Protein AF-A0A7S3F108-F1 (afdb_monomer_lite)

Foldseek 3Di:
DDDDDDPPVVVVVVVVVVVVVVVVVPDDDVVVVVVVVVVPLPDDDVRDDDDDDPDDPPPPVVVVVVQVVCVVVQWAFDPDDQWDWDQDPVRDIDIDGPDRDTDHDD

Structure (mmCIF, N/CA/C/O backbone):
data_AF-A0A7S3F108-F1
#
_entry.id   AF-A0A7S3F108-F1
#
loop_
_atom_site.group_PDB
_atom_site.id
_atom_site.type_symbol
_atom_site.label_atom_id
_atom_site.label_alt_id
_atom_site.label_comp_id
_atom_site.label_asym_id
_atom_site.label_entity_id
_atom_site.label_seq_id
_atom_site.pdbx_PDB_ins_code
_atom_site.Cartn_x
_atom_site.Cartn_y
_atom_site.Cartn_z
_atom_site.occupancy
_atom_site.B_iso_or_equiv
_atom_site.auth_seq_id
_atom_site.auth_comp_id
_atom_site.auth_asym_id
_atom_site.auth_atom_id
_atom_site.pdbx_PDB_model_num
ATOM 1 N N . LYS A 1 1 ? 85.884 27.539 -58.999 1.00 38.94 1 LYS A N 1
ATOM 2 C CA . LYS A 1 1 ? 85.352 26.172 -58.741 1.00 38.94 1 LYS A CA 1
ATOM 3 C C . LYS A 1 1 ? 84.506 26.210 -57.467 1.00 38.94 1 LYS A C 1
ATOM 5 O O . LYS A 1 1 ? 85.057 26.456 -56.404 1.00 38.94 1 LYS A O 1
ATOM 10 N N . ARG A 1 2 ? 83.179 26.041 -57.565 1.00 43.88 2 ARG A N 1
ATOM 11 C CA . ARG A 1 2 ? 82.286 25.915 -56.397 1.00 43.88 2 ARG A CA 1
ATOM 12 C C . ARG A 1 2 ? 82.611 24.623 -55.647 1.00 43.88 2 ARG A C 1
ATOM 14 O O . ARG A 1 2 ? 82.575 23.575 -56.280 1.00 43.88 2 ARG A O 1
ATOM 21 N N . LYS A 1 3 ? 82.845 24.683 -54.334 1.00 49.09 3 LYS A N 1
ATOM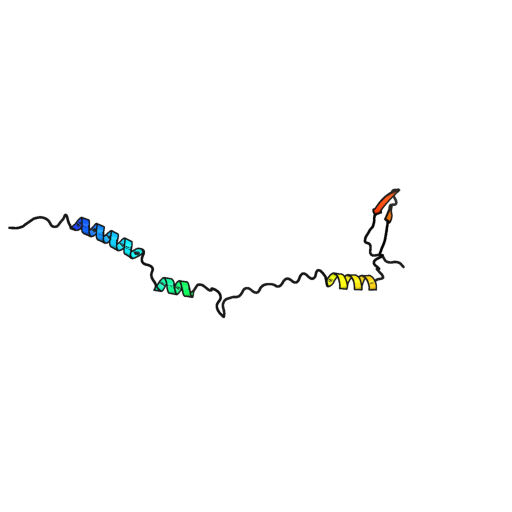 22 C CA . LYS A 1 3 ? 82.533 23.591 -53.395 1.00 49.09 3 LYS A CA 1
ATOM 23 C C . LYS A 1 3 ? 82.324 24.163 -51.994 1.00 49.09 3 LYS A C 1
ATOM 25 O O . LYS A 1 3 ? 83.209 24.859 -51.500 1.00 49.09 3 LYS A O 1
ATOM 30 N N . ARG A 1 4 ? 81.178 23.808 -51.401 1.00 38.59 4 ARG A N 1
ATOM 31 C CA . ARG A 1 4 ? 80.815 23.689 -49.968 1.00 38.59 4 ARG A CA 1
ATOM 32 C C . ARG A 1 4 ? 79.355 24.130 -49.804 1.00 38.59 4 ARG A C 1
ATOM 34 O O . ARG A 1 4 ? 78.974 25.134 -50.380 1.00 38.59 4 ARG A O 1
ATOM 41 N N . CYS A 1 5 ? 78.478 23.448 -49.079 1.00 42.34 5 CYS A N 1
ATOM 42 C CA . CYS A 1 5 ? 78.553 22.214 -48.300 1.00 42.34 5 CYS A CA 1
ATOM 43 C C . CYS A 1 5 ? 77.113 21.675 -48.223 1.00 42.34 5 CYS A C 1
ATOM 45 O O . CYS A 1 5 ? 76.200 22.437 -47.927 1.00 42.34 5 CYS A O 1
ATOM 47 N N . SER A 1 6 ? 76.908 20.383 -48.487 1.00 57.22 6 SER A N 1
ATOM 48 C CA . SER A 1 6 ? 75.578 19.750 -48.588 1.00 57.22 6 SER A CA 1
ATOM 49 C C . SER A 1 6 ? 75.006 19.266 -47.245 1.00 57.22 6 SER A C 1
ATOM 51 O O . SER A 1 6 ? 73.931 18.677 -47.207 1.00 57.22 6 SER A O 1
ATOM 53 N N . SER A 1 7 ? 75.730 19.448 -46.138 1.00 56.47 7 SER A N 1
ATOM 54 C CA . SER A 1 7 ? 75.445 18.759 -44.873 1.00 56.47 7 SER A CA 1
ATOM 55 C C . SER A 1 7 ? 74.524 19.525 -43.920 1.00 56.47 7 SER A C 1
ATOM 57 O O . SER A 1 7 ? 73.864 18.892 -43.104 1.00 56.47 7 SER A O 1
ATOM 59 N N . ALA A 1 8 ? 74.430 20.856 -44.020 1.00 53.69 8 ALA A N 1
ATOM 60 C CA . ALA A 1 8 ? 73.592 21.658 -43.118 1.00 53.69 8 ALA A CA 1
ATOM 61 C C . ALA A 1 8 ? 72.085 21.530 -43.417 1.00 53.69 8 ALA A C 1
ATOM 63 O O . ALA A 1 8 ? 71.275 21.555 -42.496 1.00 53.69 8 ALA A O 1
ATOM 64 N N . GLY A 1 9 ? 71.709 21.339 -44.687 1.00 57.97 9 GLY A N 1
ATOM 65 C CA . GLY A 1 9 ? 70.309 21.141 -45.088 1.00 57.97 9 GLY A CA 1
ATOM 66 C C . GLY A 1 9 ? 69.761 19.753 -44.750 1.00 57.97 9 GLY A C 1
ATOM 67 O O . GLY A 1 9 ? 68.565 19.587 -44.554 1.00 57.97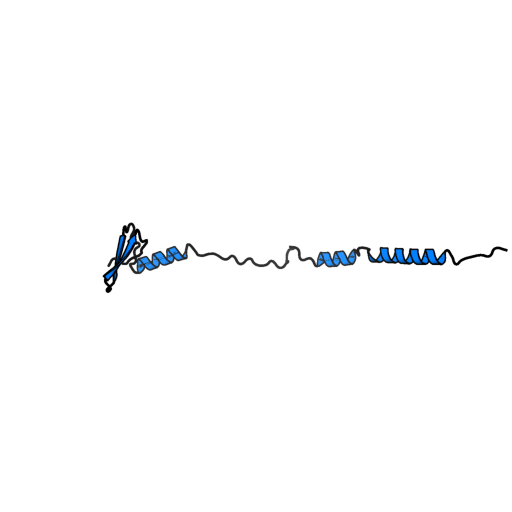 9 GLY A O 1
ATOM 68 N N . HIS A 1 10 ? 70.634 18.756 -44.605 1.00 55.75 10 HIS A N 1
ATOM 69 C CA . HIS A 1 10 ? 70.203 17.373 -44.407 1.00 55.75 10 HIS A CA 1
ATOM 70 C C . HIS A 1 10 ? 69.588 17.149 -43.007 1.00 55.75 10 HIS A C 1
ATOM 72 O O . HIS A 1 10 ? 68.610 16.419 -42.860 1.00 55.75 10 HIS A O 1
ATOM 78 N N . TRP A 1 11 ? 70.093 17.837 -41.975 1.00 48.59 11 TRP A N 1
ATOM 79 C CA . TRP A 1 11 ? 69.572 17.732 -40.603 1.00 48.59 11 TRP A CA 1
ATOM 80 C C . TRP A 1 11 ? 68.226 18.445 -40.404 1.00 48.59 11 TRP A C 1
ATOM 82 O O . TRP A 1 11 ? 67.387 17.988 -39.624 1.00 48.59 11 TRP A O 1
ATOM 92 N N . THR A 1 12 ? 67.992 19.556 -41.109 1.00 68.62 12 THR A N 1
ATOM 93 C CA . THR A 1 12 ? 66.705 20.269 -41.069 1.00 68.62 12 THR A CA 1
ATOM 94 C C . THR A 1 12 ? 65.623 19.487 -41.810 1.00 68.62 12 THR A C 1
ATOM 96 O O . THR A 1 12 ? 64.476 19.442 -41.362 1.00 68.62 12 THR A O 1
ATOM 99 N N . GLU A 1 13 ? 66.003 18.800 -42.884 1.00 69.19 13 GLU A N 1
ATOM 100 C CA . GLU A 1 13 ? 65.115 17.978 -43.699 1.00 69.19 13 GLU A CA 1
ATOM 101 C C . GLU A 1 13 ? 64.654 16.713 -42.963 1.00 69.19 13 GLU A C 1
ATOM 103 O O . GLU A 1 13 ? 63.452 16.447 -42.900 1.00 69.19 13 GLU A O 1
ATOM 108 N N . GLN A 1 14 ? 65.569 16.021 -42.275 1.00 67.44 14 GLN A N 1
ATOM 109 C CA . GLN A 1 14 ? 65.243 14.852 -41.446 1.00 67.44 14 GLN A CA 1
ATOM 110 C C . GLN A 1 14 ? 64.299 15.203 -40.282 1.00 67.44 14 GLN A C 1
ATOM 112 O O . GLN A 1 14 ? 63.350 14.472 -39.982 1.00 67.44 14 GLN A O 1
ATOM 117 N N . ARG A 1 15 ? 64.493 16.362 -39.637 1.00 72.62 15 ARG A N 1
ATOM 118 C CA . ARG A 1 15 ? 63.607 16.825 -38.553 1.00 72.62 15 ARG A CA 1
ATOM 119 C C . ARG A 1 15 ? 62.218 17.218 -39.073 1.00 72.62 15 ARG A C 1
ATOM 121 O O . ARG A 1 15 ? 61.214 16.942 -38.413 1.00 72.62 15 ARG A O 1
ATOM 128 N N . ALA A 1 16 ? 62.145 17.812 -40.265 1.00 73.44 16 ALA A N 1
ATOM 129 C CA . ALA A 1 16 ? 60.886 18.128 -40.941 1.00 73.44 16 ALA A CA 1
ATOM 130 C C . ALA A 1 16 ? 60.143 16.868 -41.424 1.00 73.44 16 ALA A C 1
ATOM 132 O O . ALA A 1 16 ? 58.910 16.846 -41.465 1.00 73.44 16 ALA A O 1
ATOM 133 N N . GLU A 1 17 ? 60.867 15.810 -41.781 1.00 75.00 17 GLU A N 1
ATOM 134 C CA . GLU A 1 17 ? 60.298 14.519 -42.167 1.00 75.00 17 GLU A CA 1
ATOM 135 C C . GLU A 1 17 ? 59.681 13.781 -40.971 1.00 75.00 17 GLU A C 1
ATOM 137 O O . GLU A 1 17 ? 58.537 13.332 -41.050 1.00 75.00 17 GLU A O 1
ATOM 142 N N . LEU A 1 18 ? 60.354 13.775 -39.816 1.00 75.81 18 LEU A N 1
ATOM 143 C CA . LEU A 1 18 ? 59.796 13.241 -38.569 1.00 75.81 18 LEU A CA 1
ATOM 144 C C . LEU A 1 18 ? 58.531 13.990 -38.119 1.00 75.81 18 LEU A C 1
ATOM 146 O O . LEU A 1 18 ? 57.563 13.365 -37.681 1.00 75.81 18 LEU A O 1
ATOM 150 N N . HIS A 1 19 ? 58.496 15.319 -38.264 1.00 74.62 19 HIS A N 1
ATOM 151 C CA . HIS A 1 19 ? 57.302 16.113 -37.957 1.00 74.62 19 HIS A CA 1
ATOM 152 C C . HIS A 1 19 ? 56.142 15.814 -38.929 1.00 74.62 19 HIS A C 1
ATOM 154 O O . HIS A 1 19 ? 54.996 15.667 -38.498 1.00 74.62 19 HIS A O 1
ATOM 160 N N . ARG A 1 20 ? 56.432 15.627 -40.229 1.00 69.88 20 ARG A N 1
ATOM 161 C CA . ARG A 1 20 ? 55.451 15.178 -41.240 1.00 69.88 20 ARG A CA 1
ATOM 162 C C . ARG A 1 20 ? 54.908 13.778 -40.943 1.00 69.88 20 ARG A C 1
ATOM 164 O O . ARG A 1 20 ? 53.701 13.569 -41.038 1.00 69.88 20 ARG A O 1
ATOM 171 N N . LEU A 1 21 ? 55.761 12.838 -40.536 1.00 69.69 21 LEU A N 1
ATOM 172 C CA . LEU A 1 21 ? 55.349 11.487 -40.136 1.00 69.69 21 LEU A CA 1
ATOM 173 C C . LEU A 1 21 ? 54.484 11.502 -38.869 1.00 69.69 21 LEU A C 1
ATOM 175 O O . LEU A 1 21 ? 53.506 10.759 -38.787 1.00 69.69 21 LEU A O 1
ATOM 179 N N . ARG A 1 22 ? 54.779 12.393 -37.913 1.00 68.69 22 ARG A N 1
ATOM 180 C CA . ARG A 1 22 ? 53.972 12.552 -36.696 1.00 68.69 22 ARG A CA 1
ATOM 181 C C . ARG A 1 22 ? 52.592 13.159 -36.954 1.00 68.69 22 ARG A C 1
ATOM 183 O O . ARG A 1 22 ? 51.630 12.756 -36.311 1.00 68.69 22 ARG A O 1
ATOM 190 N N . LEU A 1 23 ? 52.468 14.079 -37.909 1.00 62.53 23 LEU A N 1
ATOM 191 C CA . LEU A 1 23 ? 51.168 14.616 -38.333 1.00 62.53 23 LEU A CA 1
ATOM 192 C C . LEU A 1 23 ? 50.341 13.598 -39.140 1.00 62.53 23 LEU A C 1
ATOM 194 O O . LEU A 1 23 ? 49.115 13.669 -39.158 1.00 62.53 23 LEU A O 1
ATOM 198 N N . ARG A 1 24 ? 50.999 12.613 -39.761 1.00 63.78 24 ARG A N 1
ATOM 199 C CA . ARG A 1 24 ? 50.366 11.553 -40.561 1.00 63.78 24 ARG A CA 1
ATOM 200 C C . ARG A 1 24 ? 49.747 10.430 -39.718 1.00 63.78 24 ARG A C 1
ATOM 202 O O . ARG A 1 24 ? 48.825 9.766 -40.178 1.00 63.78 24 ARG A O 1
ATOM 209 N N . SER A 1 25 ? 50.197 10.227 -38.476 1.00 61.31 25 SER A N 1
ATOM 210 C CA . SER A 1 25 ? 49.635 9.211 -37.567 1.00 61.31 25 SER A CA 1
ATOM 211 C C . SER A 1 25 ? 48.372 9.662 -36.817 1.00 61.31 25 SER A C 1
ATOM 213 O O . SER A 1 25 ? 47.659 8.820 -36.275 1.00 61.31 25 SER A O 1
ATOM 215 N N . GLY A 1 26 ? 48.062 10.964 -36.818 1.00 59.88 26 GLY A N 1
ATOM 216 C CA . GLY A 1 26 ? 46.841 11.540 -36.235 1.00 59.88 26 GLY A CA 1
ATOM 217 C C . GLY A 1 26 ? 45.671 11.693 -37.214 1.00 59.88 26 GLY A C 1
ATOM 218 O O . GLY A 1 26 ? 44.636 12.248 -36.850 1.00 59.88 26 GLY A O 1
ATOM 219 N N . GLN A 1 27 ? 45.815 11.240 -38.463 1.00 68.50 27 GLN A N 1
ATOM 220 C CA . GLN A 1 27 ? 44.757 11.354 -39.466 1.00 68.50 27 GLN A CA 1
ATOM 221 C C . GLN A 1 27 ? 43.623 10.358 -39.188 1.00 68.50 27 GLN A C 1
ATOM 223 O O . GLN A 1 27 ? 43.809 9.140 -39.151 1.00 68.50 27 GLN A O 1
ATOM 228 N N . MET A 1 28 ? 42.421 10.904 -38.995 1.00 68.62 28 MET A N 1
ATOM 229 C CA . MET A 1 28 ? 41.176 10.156 -38.857 1.00 68.62 28 MET A CA 1
ATOM 230 C C . MET A 1 28 ? 40.943 9.296 -40.107 1.00 68.62 28 MET A C 1
ATOM 232 O O . MET A 1 28 ? 40.639 9.801 -41.187 1.00 68.62 28 MET A O 1
ATOM 236 N N . ASN A 1 29 ? 41.083 7.980 -39.955 1.00 79.69 29 ASN A N 1
ATOM 237 C CA . ASN A 1 29 ? 40.856 7.022 -41.032 1.00 79.69 29 ASN A CA 1
ATOM 238 C C . ASN A 1 29 ? 39.348 6.804 -41.210 1.00 79.69 29 ASN A C 1
ATOM 240 O O . ASN A 1 29 ? 38.733 6.093 -40.410 1.00 79.69 29 ASN A O 1
ATOM 244 N N . LYS A 1 30 ? 38.768 7.403 -42.256 1.00 76.31 30 LYS A N 1
ATOM 245 C CA . LYS A 1 30 ? 37.324 7.354 -42.555 1.00 76.31 30 LYS A CA 1
ATOM 246 C C . LYS A 1 30 ? 36.778 5.923 -42.593 1.00 76.31 30 LYS A C 1
ATOM 248 O O . LYS A 1 30 ? 35.794 5.639 -41.927 1.00 76.31 30 LYS A O 1
ATOM 253 N N . GLU A 1 31 ? 37.499 4.994 -43.217 1.00 78.81 31 GLU A N 1
ATOM 254 C CA . GLU A 1 31 ? 37.098 3.580 -43.307 1.00 78.81 31 GLU A CA 1
ATOM 255 C C . GLU A 1 31 ? 36.980 2.880 -41.943 1.00 78.81 31 GLU A C 1
ATOM 257 O O . GLU A 1 31 ? 36.116 2.030 -41.729 1.00 78.81 31 GLU A O 1
ATOM 262 N N . LYS A 1 32 ? 37.869 3.206 -40.995 1.00 78.38 32 LYS A N 1
ATOM 263 C CA . LYS A 1 32 ? 37.816 2.640 -39.638 1.00 78.38 32 LYS A CA 1
ATOM 264 C C . LYS A 1 32 ? 36.654 3.244 -38.855 1.00 78.38 32 LYS A C 1
ATOM 266 O O . LYS A 1 32 ? 35.989 2.531 -38.109 1.00 78.38 32 LYS A O 1
ATOM 271 N N . LEU A 1 33 ? 36.402 4.536 -39.063 1.00 74.94 33 LEU A N 1
ATOM 272 C CA . LEU A 1 33 ? 35.283 5.251 -38.463 1.00 74.94 33 LEU A CA 1
ATOM 273 C C . LEU A 1 33 ? 33.936 4.694 -38.956 1.00 74.94 33 LEU A C 1
ATOM 275 O O . LEU A 1 33 ? 33.051 4.440 -38.146 1.00 74.94 33 LEU A O 1
ATOM 279 N N . GLU A 1 34 ? 33.807 4.429 -40.257 1.00 75.62 34 GLU A N 1
ATOM 280 C CA . GLU A 1 34 ? 32.608 3.850 -40.882 1.00 75.62 34 GLU A CA 1
ATOM 281 C C . GLU A 1 34 ? 32.315 2.432 -40.372 1.00 75.62 34 GLU A C 1
ATOM 283 O O . GLU A 1 34 ? 31.175 2.117 -40.025 1.00 75.62 34 GLU A O 1
ATOM 288 N N . LYS A 1 35 ? 33.349 1.592 -40.227 1.00 77.19 35 LYS A N 1
ATOM 289 C CA . LYS A 1 35 ? 33.213 0.249 -39.632 1.00 77.19 35 LYS A CA 1
ATOM 290 C C . LYS A 1 35 ? 32.749 0.305 -38.175 1.00 77.19 35 LYS A C 1
ATOM 292 O O . LYS A 1 35 ? 31.906 -0.490 -37.769 1.00 77.19 35 LYS A O 1
ATOM 297 N N . MET A 1 36 ? 33.267 1.255 -37.394 1.00 72.94 36 MET A N 1
ATOM 298 C CA . MET A 1 36 ? 32.836 1.456 -36.009 1.00 72.94 36 MET A CA 1
ATOM 299 C C . MET A 1 36 ? 31.405 1.993 -35.930 1.00 72.94 36 MET A C 1
ATOM 301 O O . MET A 1 36 ? 30.628 1.499 -35.117 1.00 72.94 36 MET A O 1
ATOM 305 N N . ALA A 1 37 ? 31.026 2.931 -36.801 1.00 69.00 37 ALA A N 1
ATOM 306 C CA . ALA A 1 37 ? 29.669 3.466 -36.870 1.00 69.00 37 ALA A CA 1
ATOM 307 C C . ALA A 1 37 ? 28.631 2.377 -37.198 1.00 69.00 37 ALA A C 1
ATOM 309 O O . ALA A 1 37 ? 27.578 2.332 -36.567 1.00 69.00 37 ALA A O 1
ATOM 310 N N . ALA A 1 38 ? 28.952 1.443 -38.101 1.00 66.25 38 ALA A N 1
ATOM 311 C CA . ALA A 1 38 ? 28.088 0.302 -38.422 1.00 66.25 38 ALA A CA 1
ATOM 312 C C . ALA A 1 38 ? 27.916 -0.690 -37.251 1.00 66.25 38 ALA A C 1
ATOM 314 O O . ALA A 1 38 ? 26.907 -1.392 -37.164 1.00 66.25 38 ALA A O 1
ATOM 315 N N . GLN A 1 39 ? 28.889 -0.755 -36.337 1.00 66.06 39 GLN A N 1
ATOM 316 C CA . GLN A 1 39 ? 28.862 -1.646 -35.176 1.00 66.06 39 GLN A CA 1
ATOM 317 C C . GLN A 1 39 ? 28.089 -1.059 -33.980 1.00 66.06 39 GLN A C 1
ATOM 319 O O . GLN A 1 39 ? 27.644 -1.816 -33.107 1.00 66.06 39 GLN A O 1
ATOM 324 N N . VAL A 1 40 ? 27.891 0.264 -33.918 1.00 66.69 40 VAL A N 1
ATOM 325 C CA . VAL A 1 40 ? 27.090 0.898 -32.863 1.00 66.69 40 VAL A CA 1
ATOM 326 C C . VAL A 1 40 ? 25.617 0.538 -33.078 1.00 66.69 40 VAL A C 1
ATOM 328 O O . VAL A 1 40 ? 24.904 1.117 -33.891 1.00 66.69 40 VAL A O 1
ATOM 331 N N . ARG A 1 41 ? 25.145 -0.456 -32.320 1.00 63.41 41 ARG A N 1
ATOM 332 C CA . ARG A 1 41 ? 23.762 -0.964 -32.315 1.00 63.41 41 ARG A CA 1
ATOM 333 C C . ARG A 1 41 ? 22.775 0.006 -31.644 1.00 63.41 41 ARG A C 1
ATOM 335 O O . ARG A 1 41 ? 21.975 -0.393 -30.795 1.00 63.41 41 ARG A O 1
ATOM 342 N N . THR A 1 42 ? 22.788 1.280 -32.018 1.00 69.19 42 THR A N 1
ATOM 343 C CA . THR A 1 42 ? 21.788 2.264 -31.586 1.00 69.19 42 THR A CA 1
ATOM 344 C C . THR A 1 42 ? 20.491 2.082 -32.372 1.00 69.19 42 THR A C 1
ATOM 346 O O . THR A 1 42 ? 20.315 2.618 -33.457 1.00 69.19 42 THR A O 1
ATOM 349 N N . GLY A 1 43 ? 19.571 1.298 -31.804 1.00 67.69 43 GLY A N 1
ATOM 350 C CA . GLY A 1 43 ? 18.128 1.521 -31.964 1.00 67.69 43 GLY A CA 1
AT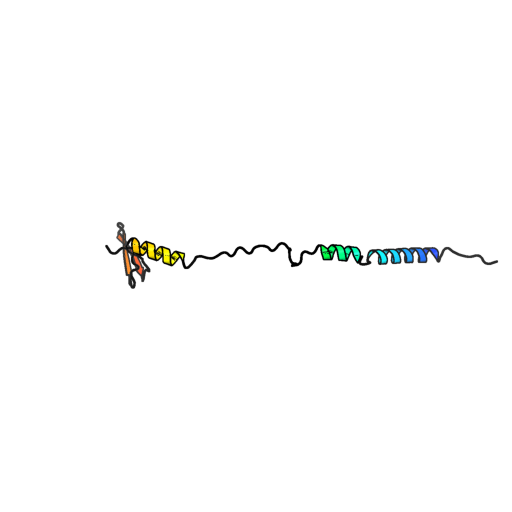OM 351 C C . GLY A 1 43 ? 17.495 1.364 -33.355 1.00 67.69 43 GLY A C 1
ATOM 352 O O . GLY A 1 43 ? 16.507 2.038 -33.621 1.00 67.69 43 GLY A O 1
ATOM 353 N N . GLY A 1 44 ? 18.001 0.480 -34.222 1.00 73.81 44 GLY A N 1
ATOM 354 C CA . GLY A 1 44 ? 17.362 0.132 -35.504 1.00 73.81 44 GLY A CA 1
ATOM 355 C C . GLY A 1 44 ? 16.370 -1.043 -35.430 1.00 73.81 44 GLY A C 1
ATOM 356 O O . GLY A 1 44 ? 16.320 -1.783 -34.442 1.00 73.81 44 GLY A O 1
ATOM 357 N N . LYS A 1 45 ? 15.594 -1.263 -36.503 1.00 63.38 45 LYS A N 1
ATOM 358 C CA . LYS A 1 45 ? 14.697 -2.426 -36.647 1.00 63.38 45 LYS A CA 1
ATOM 359 C C . LYS A 1 45 ? 15.526 -3.720 -36.618 1.00 63.38 45 LYS A C 1
ATOM 361 O O . LYS A 1 45 ? 16.397 -3.910 -37.454 1.00 63.38 45 LYS A O 1
ATOM 366 N N . GLY A 1 46 ? 15.289 -4.574 -35.619 1.00 72.00 46 GLY A N 1
ATOM 367 C CA . GLY A 1 46 ? 16.088 -5.783 -35.363 1.00 72.00 46 GLY A CA 1
ATOM 368 C C . GLY A 1 46 ? 17.192 -5.631 -34.303 1.00 72.00 46 GLY A C 1
ATOM 369 O O . GLY A 1 46 ? 17.823 -6.625 -33.952 1.00 72.00 46 GLY A O 1
ATOM 370 N N . SER A 1 47 ? 17.410 -4.433 -33.740 1.00 73.44 47 SER A N 1
ATOM 371 C CA . SER A 1 47 ? 18.283 -4.269 -32.567 1.00 73.44 47 SER A CA 1
ATOM 372 C C . SER A 1 47 ? 17.679 -4.964 -31.337 1.00 73.44 47 SER A C 1
ATOM 374 O O . SER A 1 47 ? 16.458 -4.961 -31.150 1.00 73.44 47 SER A O 1
ATOM 376 N N . VAL A 1 48 ? 18.527 -5.572 -30.495 1.00 74.44 48 VAL A N 1
ATOM 377 C CA . VAL A 1 48 ? 18.098 -6.326 -29.306 1.00 74.44 48 VAL A CA 1
ATOM 378 C C . VAL A 1 48 ? 17.427 -5.374 -28.320 1.00 74.44 48 VAL A C 1
ATOM 380 O O . VAL A 1 48 ? 18.071 -4.674 -27.539 1.00 74.44 48 VAL A O 1
ATOM 383 N N . ARG A 1 49 ? 16.096 -5.354 -28.339 1.00 74.81 49 ARG A N 1
ATOM 384 C CA . ARG A 1 49 ? 15.304 -4.609 -27.367 1.00 74.81 49 ARG A CA 1
ATOM 385 C C . ARG A 1 49 ? 15.200 -5.427 -26.088 1.00 74.81 49 ARG A C 1
ATOM 387 O O . ARG A 1 49 ? 14.583 -6.492 -26.073 1.00 74.81 49 ARG A O 1
ATOM 394 N N . ARG A 1 50 ? 15.740 -4.907 -24.984 1.00 78.62 50 ARG A N 1
ATOM 395 C CA . ARG A 1 50 ? 15.494 -5.489 -23.660 1.00 78.62 50 ARG A CA 1
ATOM 396 C C . ARG A 1 50 ? 13.988 -5.453 -23.388 1.00 78.62 50 ARG A C 1
ATOM 398 O O . ARG A 1 50 ? 13.387 -4.379 -23.360 1.00 78.62 50 ARG A O 1
ATOM 405 N N . LYS A 1 51 ? 13.362 -6.615 -23.183 1.00 74.06 51 LYS A N 1
ATOM 406 C CA . LYS A 1 51 ? 11.968 -6.659 -22.727 1.00 74.06 51 LYS A CA 1
ATOM 407 C C . LYS A 1 51 ? 11.903 -6.063 -21.320 1.00 74.06 51 LYS A C 1
ATOM 409 O O . LYS A 1 51 ? 12.548 -6.556 -20.397 1.00 74.06 51 LYS A O 1
ATOM 414 N N . LYS A 1 52 ? 11.125 -4.994 -21.152 1.00 75.19 52 LYS A N 1
ATOM 415 C CA . LYS A 1 52 ? 10.773 -4.476 -19.827 1.00 75.19 52 LYS A CA 1
ATOM 416 C C . LYS A 1 52 ? 9.870 -5.511 -19.155 1.00 75.19 52 LYS A C 1
ATOM 418 O O . LYS A 1 52 ? 8.795 -5.804 -19.673 1.00 75.19 52 LYS A O 1
ATOM 423 N N . LYS A 1 53 ? 10.282 -6.046 -18.003 1.00 75.50 53 LYS A N 1
ATOM 424 C CA . LYS A 1 53 ? 9.382 -6.818 -17.139 1.00 75.50 53 LYS A CA 1
ATOM 425 C C . LYS A 1 53 ? 8.371 -5.835 -16.550 1.00 75.50 53 LYS A C 1
ATOM 427 O O . LYS A 1 53 ? 8.727 -5.004 -15.718 1.00 75.50 53 LYS A O 1
ATOM 432 N N . ALA A 1 54 ? 7.131 -5.881 -17.023 1.00 73.62 54 ALA A N 1
ATOM 433 C CA . ALA A 1 54 ? 6.042 -5.126 -16.421 1.00 73.62 54 ALA A CA 1
ATOM 434 C C . ALA A 1 54 ? 5.652 -5.814 -15.106 1.00 73.62 54 ALA A C 1
ATOM 436 O O . ALA A 1 54 ? 4.848 -6.742 -15.093 1.00 73.62 54 ALA A O 1
ATOM 437 N N . ILE A 1 55 ? 6.275 -5.402 -14.002 1.00 77.06 55 ILE A N 1
ATOM 438 C CA . ILE A 1 55 ? 5.925 -5.893 -12.668 1.00 77.06 55 ILE A CA 1
ATOM 439 C C . ILE A 1 55 ? 4.582 -5.262 -12.300 1.00 77.06 55 ILE A C 1
ATOM 441 O O . ILE A 1 55 ? 4.514 -4.073 -11.997 1.00 77.06 55 ILE A O 1
ATOM 445 N N . HIS A 1 56 ? 3.516 -6.053 -12.374 1.00 78.56 56 HIS A N 1
ATOM 446 C CA . HIS A 1 56 ? 2.211 -5.652 -11.867 1.00 78.56 56 HIS A CA 1
ATOM 447 C C . HIS A 1 56 ? 2.243 -5.844 -10.352 1.00 78.56 56 HIS A C 1
ATOM 449 O O . HIS A 1 56 ? 2.381 -6.966 -9.873 1.00 78.56 56 HIS A O 1
ATOM 455 N N . LYS A 1 57 ? 2.177 -4.747 -9.594 1.00 70.94 57 LYS A N 1
ATOM 456 C CA . LYS A 1 57 ? 1.966 -4.818 -8.147 1.00 70.94 57 LYS A CA 1
ATOM 457 C C . LYS A 1 57 ? 0.479 -5.113 -7.929 1.00 70.94 57 LYS A C 1
ATOM 459 O O . LYS A 1 57 ? -0.347 -4.231 -8.144 1.00 70.94 57 LYS A O 1
ATOM 464 N N . THR A 1 58 ? 0.126 -6.341 -7.557 1.00 61.81 58 THR A N 1
ATOM 465 C CA . THR A 1 58 ? -1.262 -6.781 -7.310 1.00 61.81 58 THR A CA 1
ATOM 466 C C . THR A 1 58 ? -1.781 -6.319 -5.943 1.00 61.81 58 THR A C 1
ATOM 468 O O . THR A 1 58 ? -2.429 -7.054 -5.215 1.00 61.81 58 THR A O 1
ATOM 471 N N . THR A 1 59 ? -1.507 -5.076 -5.550 1.00 61.72 59 THR A N 1
ATOM 472 C CA . THR A 1 59 ? -1.773 -4.621 -4.175 1.00 61.72 59 THR A CA 1
ATOM 473 C C . THR A 1 59 ? -3.270 -4.460 -3.862 1.00 61.72 59 THR A C 1
ATOM 475 O O . THR A 1 59 ? -3.641 -4.455 -2.698 1.00 61.72 59 THR A O 1
ATOM 478 N N . THR A 1 60 ? -4.153 -4.360 -4.864 1.00 61.84 60 THR A N 1
ATOM 479 C CA . THR A 1 60 ? -5.578 -4.015 -4.651 1.00 61.84 60 THR A CA 1
ATOM 480 C C . THR A 1 60 ? -6.585 -5.087 -5.076 1.00 61.84 60 THR A C 1
ATOM 482 O O . THR A 1 60 ? -7.715 -5.089 -4.587 1.00 61.84 60 THR A O 1
ATOM 485 N N . THR A 1 61 ? -6.227 -6.009 -5.976 1.00 65.31 61 THR A N 1
ATOM 486 C CA . THR A 1 61 ? -7.117 -7.117 -6.378 1.00 65.31 61 THR A CA 1
ATOM 487 C C . THR A 1 61 ? -7.124 -8.241 -5.358 1.00 65.31 61 THR A C 1
ATOM 489 O O . THR A 1 61 ? -8.168 -8.852 -5.125 1.00 65.31 61 THR A O 1
ATOM 492 N N . ASP A 1 62 ? -5.965 -8.500 -4.756 1.00 72.44 62 ASP A N 1
ATOM 493 C CA . ASP A 1 62 ? -5.799 -9.584 -3.796 1.00 72.44 62 ASP A CA 1
ATOM 494 C C . ASP A 1 62 ? -6.556 -9.262 -2.504 1.00 72.44 62 ASP A C 1
ATOM 496 O O . ASP A 1 62 ? -7.286 -10.113 -2.013 1.00 72.44 62 ASP A O 1
ATOM 500 N N . ASP A 1 63 ? -6.542 -8.006 -2.048 1.00 78.56 63 ASP A N 1
ATOM 501 C CA . ASP A 1 63 ? -7.295 -7.560 -0.868 1.00 78.56 63 ASP A CA 1
ATOM 502 C C . ASP A 1 63 ? -8.815 -7.785 -1.006 1.00 78.56 63 ASP A C 1
ATOM 504 O O . ASP A 1 63 ? -9.456 -8.331 -0.113 1.00 78.56 63 ASP A O 1
ATOM 508 N N . LYS A 1 64 ? -9.406 -7.502 -2.175 1.00 81.44 64 LYS A N 1
ATOM 509 C CA . LYS A 1 64 ? -10.837 -7.775 -2.426 1.00 81.44 64 LYS A CA 1
ATOM 510 C C . LYS A 1 64 ? -11.160 -9.269 -2.430 1.00 81.44 64 LYS A C 1
ATOM 512 O O . LYS A 1 64 ? -12.222 -9.680 -1.962 1.00 81.44 64 LYS A O 1
ATOM 517 N N . ARG A 1 65 ? -10.263 -10.095 -2.977 1.00 82.25 65 ARG A N 1
ATOM 518 C CA . ARG A 1 65 ? -10.425 -11.557 -2.974 1.00 82.25 65 ARG A CA 1
ATOM 519 C C . ARG A 1 65 ? -10.308 -12.110 -1.561 1.00 82.25 65 ARG A C 1
ATOM 521 O O . ARG A 1 65 ? -11.131 -12.932 -1.178 1.00 82.25 65 ARG A O 1
ATOM 528 N N . LEU A 1 66 ? -9.345 -11.617 -0.790 1.00 83.25 66 LEU A N 1
ATOM 529 C CA . LEU A 1 66 ? -9.158 -11.977 0.609 1.00 83.25 66 LEU A CA 1
ATOM 530 C C . LEU A 1 66 ? -10.380 -11.573 1.435 1.00 83.25 66 LEU A C 1
ATOM 532 O O . LEU A 1 66 ? -10.967 -12.434 2.077 1.00 83.25 66 LEU A O 1
ATOM 536 N N . GLN A 1 67 ? -10.857 -10.332 1.328 1.00 82.19 67 GLN A N 1
ATOM 537 C CA . GLN A 1 67 ? -12.081 -9.881 2.001 1.00 82.19 67 GLN A CA 1
ATOM 538 C C . GLN A 1 67 ? -13.298 -10.749 1.658 1.00 82.19 67 GLN A C 1
ATOM 540 O O . GLN A 1 67 ? -14.086 -11.084 2.538 1.00 82.19 67 GLN A O 1
ATOM 545 N N . ASN A 1 68 ? -13.454 -11.156 0.397 1.00 82.50 68 ASN A N 1
ATOM 546 C CA . ASN A 1 68 ? -14.548 -12.041 -0.002 1.00 82.50 68 ASN A CA 1
ATOM 547 C C . ASN A 1 68 ? -14.408 -13.453 0.584 1.00 82.50 68 ASN A C 1
ATOM 549 O O . ASN A 1 68 ? -15.413 -14.058 0.952 1.00 82.50 68 ASN A O 1
ATOM 553 N N . THR A 1 69 ? -13.187 -13.978 0.692 1.00 83.81 69 THR A N 1
ATOM 554 C CA . THR A 1 69 ? -12.926 -15.256 1.365 1.00 83.81 69 THR A CA 1
ATOM 555 C C . THR A 1 69 ? -13.205 -15.160 2.865 1.00 83.81 69 THR A C 1
ATOM 557 O O . THR A 1 69 ? -13.872 -16.037 3.404 1.00 83.81 69 THR A O 1
ATOM 560 N N . LEU A 1 70 ? -12.781 -14.079 3.526 1.00 84.06 70 LEU A N 1
ATOM 561 C CA . LEU A 1 70 ? -13.050 -13.834 4.946 1.00 84.06 70 LEU A CA 1
ATOM 562 C C . LEU A 1 70 ? -14.559 -13.761 5.232 1.00 84.06 70 LEU A C 1
ATOM 564 O O . LEU A 1 70 ? -15.036 -14.449 6.129 1.00 84.06 70 LEU A O 1
ATOM 568 N N . LYS A 1 71 ? -15.328 -13.050 4.395 1.00 81.44 71 LYS A N 1
ATOM 569 C CA . LYS A 1 71 ? -16.800 -13.007 4.490 1.00 81.44 71 LYS A CA 1
ATOM 570 C C . LYS A 1 71 ? -17.448 -14.388 4.368 1.00 81.44 71 LYS A C 1
ATOM 572 O O . LYS A 1 71 ? -18.411 -14.674 5.070 1.00 81.44 71 LYS A O 1
ATOM 577 N N . ARG A 1 72 ? -16.931 -15.261 3.493 1.00 82.19 72 ARG A N 1
ATOM 578 C CA . ARG A 1 72 ? -17.437 -16.642 3.335 1.00 82.19 72 ARG A CA 1
ATOM 579 C C . ARG A 1 72 ? -17.173 -17.512 4.559 1.00 82.19 72 ARG A C 1
ATOM 581 O O . ARG A 1 72 ? -17.967 -18.398 4.841 1.00 82.19 72 ARG A O 1
ATOM 588 N N . LEU A 1 73 ? -16.072 -17.260 5.263 1.00 82.50 73 LEU A N 1
ATOM 589 C CA . LEU A 1 73 ? -15.726 -17.933 6.516 1.00 82.50 73 LEU A CA 1
ATOM 590 C C . LEU A 1 73 ? -16.455 -17.330 7.733 1.00 82.50 73 LEU A C 1
ATOM 592 O O . LEU A 1 73 ? -16.205 -17.761 8.853 1.00 82.50 73 LEU A O 1
ATOM 596 N N . GLY A 1 74 ? -17.342 -16.347 7.527 1.00 79.94 74 GLY A N 1
ATOM 597 C CA . GLY A 1 74 ? -18.101 -15.683 8.591 1.00 79.94 74 GLY A CA 1
ATOM 598 C C . GLY A 1 74 ? -17.358 -14.540 9.289 1.00 79.94 74 GLY A C 1
ATOM 599 O O . GLY A 1 74 ? -17.877 -13.983 10.254 1.00 79.94 74 GLY A O 1
ATOM 600 N N . VAL A 1 75 ? -16.175 -14.162 8.793 1.00 79.06 75 VAL A N 1
ATOM 601 C CA . VAL A 1 75 ? -15.390 -13.048 9.329 1.00 79.06 75 VAL A CA 1
ATOM 602 C C . VAL A 1 75 ? -15.915 -11.744 8.746 1.00 79.06 75 VAL A C 1
ATOM 604 O O . VAL A 1 75 ? -15.703 -11.435 7.569 1.00 79.06 75 VAL A O 1
ATOM 607 N N . ASN A 1 76 ? -16.593 -10.964 9.586 1.00 78.69 76 ASN A N 1
ATOM 608 C CA . ASN A 1 76 ? -17.120 -9.656 9.232 1.00 78.69 76 ASN A CA 1
ATOM 609 C C . ASN A 1 76 ? -16.227 -8.553 9.808 1.00 78.69 76 ASN A C 1
ATOM 611 O O . ASN A 1 76 ? -15.745 -8.621 10.938 1.00 78.69 76 ASN A O 1
ATOM 615 N N . ASN A 1 77 ? -16.011 -7.503 9.019 1.00 73.06 77 ASN A N 1
ATOM 616 C CA . ASN A 1 77 ? -15.369 -6.291 9.518 1.00 73.06 77 ASN A CA 1
ATOM 617 C C . ASN A 1 77 ? -16.393 -5.566 10.389 1.00 73.06 77 ASN A C 1
ATOM 619 O O . ASN A 1 77 ? -17.437 -5.182 9.867 1.00 73.06 77 ASN A O 1
ATOM 623 N N . ILE A 1 78 ? -16.111 -5.397 11.680 1.00 78.44 78 ILE A N 1
ATOM 624 C CA . ILE A 1 78 ? -16.997 -4.688 12.609 1.00 78.44 78 ILE A CA 1
ATOM 625 C C . ILE A 1 78 ? -16.634 -3.197 12.544 1.00 78.44 78 ILE A C 1
ATOM 627 O O . ILE A 1 78 ? -15.545 -2.824 12.991 1.00 78.44 78 ILE A O 1
ATOM 631 N N . PRO A 1 79 ? -17.474 -2.329 11.946 1.00 71.38 79 PRO A N 1
ATOM 632 C CA . PRO A 1 79 ? -17.213 -0.897 11.942 1.00 71.38 79 PRO A CA 1
ATOM 633 C C . PRO A 1 79 ? -17.586 -0.294 13.306 1.00 71.38 79 PRO A C 1
ATOM 635 O O . PRO A 1 79 ? -18.630 -0.628 13.853 1.00 71.38 79 PRO A O 1
ATOM 638 N N . ALA A 1 80 ? -16.755 0.628 13.804 1.00 66.25 80 ALA A N 1
ATOM 639 C CA . ALA A 1 80 ? -16.953 1.403 15.040 1.00 66.25 80 ALA A CA 1
ATOM 640 C C . ALA A 1 80 ? -16.769 0.635 16.366 1.00 66.25 80 ALA A C 1
ATOM 642 O O . ALA A 1 80 ? -17.649 0.619 17.220 1.00 66.25 80 ALA A O 1
ATOM 643 N N . ILE A 1 81 ? -15.586 0.047 16.570 1.00 71.88 81 ILE A N 1
ATOM 644 C CA . ILE A 1 81 ? -15.156 -0.365 17.910 1.00 71.88 81 ILE A CA 1
ATOM 645 C C . ILE A 1 81 ? -14.464 0.830 18.570 1.00 71.88 81 ILE A C 1
ATOM 647 O O . ILE A 1 81 ? -13.460 1.328 18.054 1.00 71.88 81 ILE A O 1
ATOM 651 N N . GLU A 1 82 ? -15.012 1.306 19.685 1.00 75.12 82 GLU A N 1
ATOM 652 C CA . GLU A 1 82 ? -14.390 2.368 20.480 1.00 75.12 82 GLU A CA 1
ATOM 653 C C . GLU A 1 82 ? -13.191 1.803 21.242 1.00 75.12 82 GLU A C 1
ATOM 655 O O . GLU A 1 82 ? -12.088 2.327 21.114 1.00 75.12 82 GLU A O 1
ATOM 660 N N . GLU A 1 83 ? -13.358 0.669 21.931 1.00 76.50 83 GLU A N 1
ATOM 661 C CA . GLU A 1 83 ? -12.323 0.099 22.798 1.00 76.50 83 GLU A CA 1
ATOM 662 C C . GLU A 1 83 ? -12.393 -1.442 22.844 1.00 76.50 83 GLU A C 1
ATOM 664 O O . GLU A 1 83 ? -13.479 -2.024 22.871 1.00 76.50 83 GLU A O 1
ATOM 669 N N . VAL A 1 84 ? -11.237 -2.122 22.871 1.00 80.62 84 VAL A N 1
ATOM 670 C CA . VAL A 1 84 ? -11.132 -3.568 23.167 1.00 80.62 84 VAL A CA 1
ATOM 671 C C . VAL A 1 84 ? -10.199 -3.772 24.348 1.00 80.62 84 VAL A C 1
ATOM 673 O O . VAL A 1 84 ? -9.045 -3.345 24.317 1.00 80.62 84 VAL A O 1
ATOM 676 N N . ASN A 1 85 ? -10.689 -4.494 25.353 1.00 85.81 85 ASN A N 1
ATOM 677 C CA . ASN A 1 85 ? -9.924 -4.869 26.534 1.00 85.81 85 ASN A CA 1
ATOM 678 C C . ASN A 1 85 ? -9.666 -6.375 26.521 1.00 85.81 85 ASN A C 1
ATOM 680 O O . ASN A 1 85 ? -10.597 -7.177 26.484 1.00 85.81 85 ASN A O 1
ATOM 684 N N . LEU A 1 86 ? -8.393 -6.759 26.560 1.00 86.69 86 LEU A N 1
ATOM 685 C CA . LEU A 1 86 ? -7.978 -8.148 26.727 1.00 86.69 86 LEU A CA 1
ATOM 686 C C . LEU A 1 86 ? -7.567 -8.371 28.176 1.00 86.69 86 LEU A C 1
ATOM 688 O O . LEU A 1 86 ? -6.573 -7.803 28.637 1.00 86.69 86 LEU A O 1
ATOM 692 N N . PHE A 1 87 ? -8.305 -9.232 28.864 1.00 90.19 87 PHE A N 1
ATOM 693 C CA . PHE A 1 87 ? -7.965 -9.698 30.201 1.00 90.19 87 PHE A CA 1
ATOM 694 C C . PHE A 1 87 ? -7.105 -10.953 30.084 1.00 90.19 87 PHE A C 1
ATOM 696 O O . PHE A 1 87 ? -7.511 -11.932 29.463 1.00 90.19 87 PHE A O 1
ATOM 703 N N . LYS A 1 88 ? -5.897 -10.912 30.645 1.00 88.88 88 LYS A N 1
ATOM 704 C CA . LYS A 1 88 ? -5.027 -12.086 30.765 1.00 88.88 88 LYS A CA 1
ATOM 705 C C . LYS A 1 88 ? -5.203 -12.733 32.134 1.00 88.88 88 LYS A C 1
ATOM 707 O O . LYS A 1 88 ? -5.444 -12.033 33.114 1.00 88.88 88 LYS A O 1
ATOM 712 N N . ASP A 1 89 ? -4.922 -14.029 32.216 1.00 86.50 89 ASP A N 1
ATOM 713 C CA . ASP A 1 89 ? -5.005 -14.821 33.456 1.00 86.50 89 ASP A CA 1
ATOM 714 C C . ASP A 1 89 ? -4.076 -14.305 34.571 1.00 86.50 89 ASP A C 1
ATOM 716 O O . ASP A 1 89 ? -4.344 -14.478 35.755 1.00 86.50 89 ASP A O 1
ATOM 720 N N . ASN A 1 90 ? -3.015 -13.581 34.201 1.00 86.06 90 ASN A N 1
ATOM 721 C CA . ASN A 1 90 ? -2.077 -12.938 35.128 1.00 86.06 90 ASN A CA 1
ATOM 722 C C . ASN A 1 90 ? -2.594 -11.592 35.690 1.00 86.06 90 ASN A C 1
ATOM 724 O O . ASN A 1 90 ? -1.806 -10.797 36.198 1.00 86.06 90 ASN A O 1
ATOM 728 N N . GLY A 1 91 ? -3.881 -11.269 35.514 1.00 82.69 91 GLY A N 1
ATOM 729 C CA . GLY A 1 91 ? -4.499 -10.018 35.979 1.00 82.69 91 GLY A CA 1
ATOM 730 C C . GLY A 1 91 ? -4.092 -8.765 35.192 1.00 82.69 91 GLY A C 1
ATOM 731 O O . GLY A 1 91 ? -4.429 -7.648 35.573 1.00 82.69 91 GLY A O 1
ATOM 732 N N . THR A 1 92 ? -3.360 -8.926 34.087 1.00 84.69 92 THR A N 1
ATOM 733 C CA . THR A 1 92 ? -2.944 -7.812 33.225 1.00 84.69 92 THR A CA 1
ATOM 734 C C . THR A 1 92 ? -4.026 -7.508 32.196 1.00 84.69 92 THR A C 1
ATOM 736 O O . THR A 1 92 ? -4.462 -8.409 31.475 1.00 84.69 92 THR A O 1
ATOM 739 N N . VAL A 1 93 ? -4.399 -6.234 32.080 1.00 85.12 93 VAL A N 1
ATOM 740 C CA . VAL A 1 93 ? -5.336 -5.744 31.062 1.00 85.12 93 VAL A CA 1
ATOM 741 C C . VAL A 1 93 ? -4.554 -5.069 29.940 1.00 85.12 93 VAL A C 1
ATOM 743 O O . VAL A 1 93 ? -3.764 -4.162 30.193 1.00 85.12 93 VAL A O 1
ATOM 746 N N . ILE A 1 94 ? -4.763 -5.507 28.697 1.00 88.06 94 ILE A N 1
ATOM 747 C CA . ILE A 1 94 ? -4.289 -4.781 27.511 1.00 88.06 94 ILE A CA 1
ATOM 748 C C . ILE A 1 94 ? -5.464 -4.005 26.929 1.00 88.06 94 ILE A C 1
ATOM 750 O O . ILE A 1 94 ? -6.472 -4.606 26.562 1.00 88.06 94 ILE A O 1
ATOM 754 N N . HIS A 1 95 ? -5.301 -2.687 26.832 1.00 86.00 95 HIS A N 1
ATOM 755 C CA . HIS A 1 95 ? -6.291 -1.771 26.281 1.00 86.00 95 HIS A CA 1
ATOM 756 C C . HIS A 1 95 ? -5.915 -1.350 24.855 1.00 86.00 95 HIS A C 1
ATOM 758 O O . HIS A 1 95 ? -4.807 -0.863 24.617 1.00 86.00 95 HIS A O 1
ATOM 764 N N . PHE A 1 96 ? -6.848 -1.513 23.917 1.00 82.12 96 PHE A N 1
ATOM 765 C CA . PHE A 1 96 ? -6.735 -1.013 22.550 1.00 82.12 96 PHE A CA 1
ATOM 766 C C . PHE A 1 96 ? -7.820 0.026 22.278 1.00 82.12 96 PHE A C 1
ATOM 768 O O . PHE A 1 96 ? -9.002 -0.312 22.258 1.00 82.12 96 PHE A O 1
ATOM 775 N N . ASN A 1 97 ? -7.404 1.26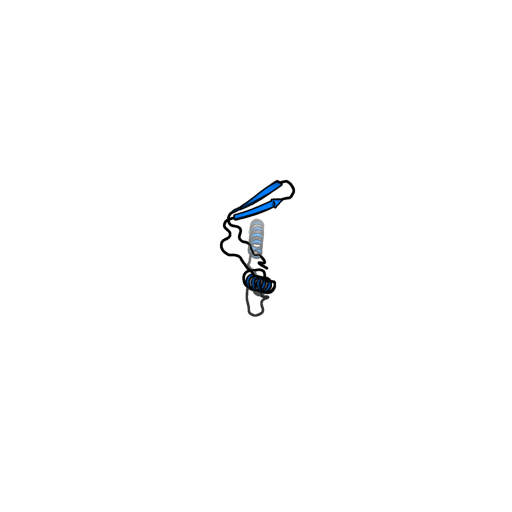2 22.004 1.00 81.25 97 ASN A N 1
ATOM 776 C CA . ASN A 1 97 ? -8.297 2.331 21.570 1.00 81.25 97 ASN A CA 1
ATOM 777 C C . ASN A 1 97 ? -8.476 2.285 20.039 1.00 81.25 97 ASN A C 1
ATOM 779 O O . ASN A 1 97 ? -7.495 2.172 19.298 1.00 81.25 97 ASN A O 1
ATOM 783 N N . ASN A 1 98 ? -9.725 2.335 19.576 1.00 80.50 98 ASN A N 1
ATOM 784 C CA . ASN A 1 98 ? -10.157 2.289 18.177 1.00 80.50 98 ASN A CA 1
ATOM 785 C C . ASN A 1 98 ? -9.482 1.216 17.291 1.00 80.50 98 ASN A C 1
ATOM 787 O O . ASN A 1 98 ? -8.903 1.541 16.243 1.00 80.50 98 ASN A O 1
ATOM 791 N N . PRO A 1 99 ? -9.550 -0.080 17.643 1.00 83.06 99 PRO A N 1
ATOM 792 C CA . PRO A 1 99 ? -8.950 -1.116 16.817 1.00 83.06 99 PRO A CA 1
ATOM 793 C C . PRO A 1 99 ? -9.738 -1.333 15.518 1.00 83.06 99 PRO A C 1
ATOM 795 O O . PRO A 1 99 ? -10.962 -1.458 15.504 1.00 83.06 99 PRO A O 1
ATOM 798 N N . LYS A 1 100 ? -9.012 -1.463 14.402 1.00 77.38 100 LYS A N 1
ATOM 799 C CA . LYS A 1 100 ? -9.570 -1.959 13.136 1.00 77.38 100 LYS A CA 1
ATOM 800 C C . LYS A 1 100 ? -9.469 -3.482 13.122 1.00 77.38 100 LYS A C 1
ATOM 802 O O . LYS A 1 100 ? -8.419 -4.024 12.785 1.00 77.38 100 LYS A O 1
ATOM 807 N N . GLY A 1 101 ? -10.544 -4.154 13.525 1.00 71.94 101 GLY A N 1
ATOM 808 C CA . GLY A 1 101 ? -10.617 -5.612 13.617 1.00 71.94 101 GLY A CA 1
ATOM 809 C C . GLY A 1 101 ? -11.614 -6.230 12.637 1.00 71.94 101 GLY A C 1
ATOM 810 O O . GLY A 1 101 ? -12.664 -5.656 12.348 1.00 71.94 1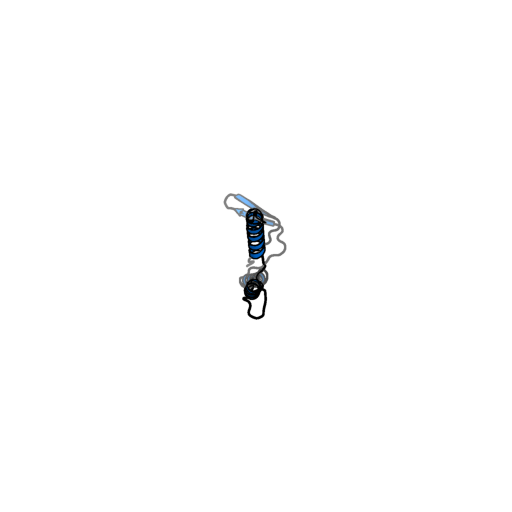01 GLY A O 1
ATOM 811 N N . ALA A 1 102 ? -11.289 -7.427 12.151 1.00 73.75 102 ALA A N 1
ATOM 812 C CA . ALA A 1 102 ? -12.249 -8.340 11.542 1.00 73.75 102 ALA A CA 1
ATOM 813 C C . ALA A 1 102 ? -12.523 -9.453 12.559 1.00 73.75 102 ALA A C 1
ATOM 815 O O . ALA A 1 102 ? -11.576 -9.998 13.129 1.00 73.75 102 ALA A O 1
ATOM 816 N N . ALA A 1 103 ? -13.788 -9.764 12.818 1.00 75.94 103 ALA A N 1
ATOM 817 C CA . ALA A 1 103 ? -14.164 -10.759 13.812 1.00 75.94 103 ALA A CA 1
ATOM 818 C C . ALA A 1 103 ? -15.337 -11.609 13.323 1.00 75.94 103 ALA A C 1
ATOM 820 O O . ALA A 1 103 ? -16.133 -11.195 12.477 1.00 75.94 103 ALA A O 1
ATOM 821 N N . ASN A 1 104 ? -15.429 -12.810 13.879 1.00 73.12 104 ASN A N 1
ATOM 822 C CA . ASN A 1 104 ? -16.572 -13.689 13.693 1.00 73.12 104 ASN A CA 1
ATOM 823 C C . ASN A 1 104 ? -17.544 -13.396 14.831 1.00 73.12 104 ASN A C 1
ATOM 825 O O . ASN A 1 104 ? -17.183 -13.567 15.993 1.00 73.12 104 ASN A O 1
ATOM 829 N N . LEU A 1 105 ? -18.747 -12.940 14.498 1.00 64.19 105 LEU A N 1
ATOM 830 C CA . LEU A 1 105 ? -19.849 -12.839 15.448 1.00 64.19 105 LEU A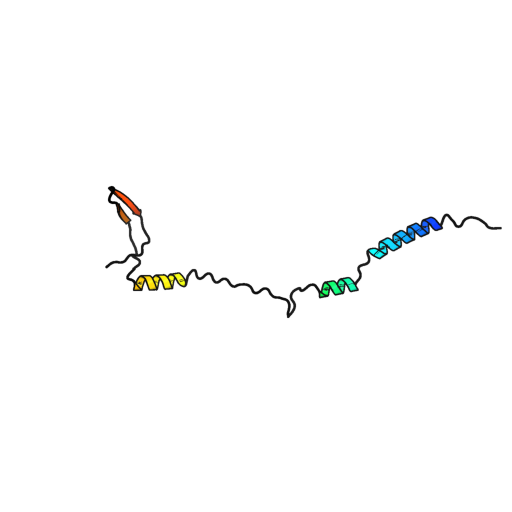 CA 1
ATOM 831 C C . LEU A 1 105 ? -20.768 -14.032 15.181 1.00 64.19 105 LEU A C 1
ATOM 833 O O . LEU A 1 105 ? -21.626 -13.960 14.303 1.00 64.19 105 LEU A O 1
ATOM 837 N N . SER A 1 106 ? -20.499 -15.149 15.851 1.00 60.88 106 SER A N 1
ATOM 838 C CA . SER A 1 106 ? -21.407 -16.300 15.920 1.00 60.88 106 SER A CA 1
ATOM 839 C C . SER A 1 106 ? -22.203 -16.244 17.209 1.00 60.88 106 SER A C 1
ATOM 841 O O . SER A 1 106 ? -21.530 -16.062 18.250 1.00 60.88 106 SER A O 1
#

Sequence (106 aa):
KRKRCSSAGHWTEQRAELHRLRLRSGQMNKEKLEKMAAQVRTGGKGSVRRKKKAIHKTTTTDDKRLQNTLKRLGVNNIPAIEEVNLFKDNGTVIHFNNPKGAANLS

Radius of gyration: 43.8 Å; chains: 1; bounding box: 107×44×95 Å

Secondary structure (DSSP, 8-state):
-----SSHHHHHHHHHHHHHHHHHTT---HHHHHHHHHH---S-TTS-PPPP------TTHHHHHHHHHHHHTTEEE-----EEEEEPTTSPEEEEES---EEE--

InterPro domains:
  IPR002715 Nascent polypeptide-associated complex NAC domain [PF01849] (63-100)
  IPR002715 Nascent polypeptide-associated complex NAC domain [PS51151] (60-106)
  IPR002715 Nascent polypeptide-associated complex NAC domain [SM01407] (63-106)
  IPR038187 NAC A/B domain superfamily [G3DSA:2.20.70.30] (75-106)
  IPR039370 Transcription factor BTF3 [PTHR10351] (25-100)

Organism: NCBI:txid156174

pLDDT: mean 72.29, std 10.73, range [38.59, 90.19]